Protein AF-A0A6J4P9D3-F1 (afdb_monomer)

Secondary structure (DSSP, 8-state):
--THHHHHHHHHHHHH-GGG--HHHHHHHHTT---HHHHHHHHHHHHHHHHHHHHHHHHHHHHHHHHHSPPPP----

InterPro domains:
  IPR029032 AhpD-like [G3DSA:1.20.1290.10] (1-68)
  IPR029032 AhpD-like [SSF69118] (5-60)

Sequence (77 aa):
PAPARPAARLALRTALAPHRVDDATVAAFRARRPDPADLVTVTAWASLSAARARTRRAAAAWPALVASARPVPRRAS

Foldseek 3Di:
DDLCVLLVVLLVCLLPPVVPDDPVSVVSNCVSVVDPVSVVVSSVVSPVVSVVVVVVVCVVCVVVVVVPDDDDDDDDD

Organism: NCBI:txid211455

Nearest PDB structures (foldseek):
  2prr-assembly1_E  TM=6.245E-01  e=2.279E-01  Cupriavidus pinatubonensis JMP134
  3c1l-assembly1_B  TM=6.053E-01  e=7.790E-01  Mesorhizobium japonicum MAFF 303099
  6k40-assembly3_C  TM=6.507E-01  e=1.274E+00  Deinococcus radiodurans R1 = ATCC 13939 = DSM 20539

Structure (mmCIF, N/CA/C/O backbone):
data_AF-A0A6J4P9D3-F1
#
_entry.id   AF-A0A6J4P9D3-F1
#
loop_
_atom_site.group_PDB
_atom_site.id
_atom_site.type_symbol
_atom_site.label_atom_id
_atom_site.label_alt_id
_atom_site.label_comp_id
_atom_site.label_asym_id
_atom_site.label_entity_id
_atom_site.label_seq_id
_atom_site.pdbx_PDB_ins_code
_atom_site.Cartn_x
_atom_site.Cartn_y
_atom_site.Cartn_z
_atom_site.occupancy
_atom_site.B_iso_or_equiv
_atom_site.auth_seq_id
_atom_site.auth_comp_id
_atom_site.auth_asym_id
_atom_site.auth_atom_id
_atom_site.pdbx_PDB_model_num
ATOM 1 N N . PRO A 1 1 ? -7.471 -17.308 11.502 1.00 54.44 1 PRO A N 1
ATOM 2 C CA . PRO A 1 1 ? -6.927 -16.462 10.404 1.00 54.44 1 PRO A CA 1
ATOM 3 C C . PRO A 1 1 ? -5.621 -15.769 10.835 1.00 54.44 1 PRO A C 1
ATOM 5 O O . PRO A 1 1 ? -5.618 -15.083 11.855 1.00 54.44 1 PRO A O 1
ATOM 8 N N . ALA A 1 2 ? -4.522 -15.959 10.090 1.00 61.38 2 ALA A N 1
ATOM 9 C CA . ALA A 1 2 ? -3.204 -15.448 10.478 1.00 61.38 2 ALA A CA 1
ATOM 10 C C . ALA A 1 2 ? -3.193 -13.901 10.528 1.00 61.38 2 ALA A C 1
ATOM 12 O O . ALA A 1 2 ? -3.477 -13.264 9.508 1.00 61.38 2 ALA A O 1
ATOM 13 N N . PRO A 1 3 ? -2.887 -13.276 11.679 1.00 62.00 3 PRO A N 1
ATOM 14 C CA . PRO A 1 3 ? -2.933 -11.820 11.863 1.00 62.00 3 PRO A CA 1
ATOM 15 C C . PRO A 1 3 ? -2.024 -11.030 10.905 1.00 62.00 3 PRO A C 1
ATOM 17 O O . PRO A 1 3 ? -2.279 -9.856 10.667 1.00 62.00 3 PRO A O 1
ATOM 20 N N . ALA A 1 4 ? -1.034 -11.672 10.275 1.00 76.75 4 ALA A N 1
ATOM 21 C CA . ALA A 1 4 ? -0.155 -11.058 9.278 1.00 76.75 4 ALA A CA 1
ATOM 22 C C . ALA A 1 4 ? -0.831 -10.753 7.922 1.00 76.75 4 ALA A C 1
ATOM 24 O O . ALA A 1 4 ? -0.314 -9.954 7.141 1.00 76.75 4 ALA A O 1
ATOM 25 N N . ARG A 1 5 ? -1.983 -11.368 7.610 1.00 86.12 5 ARG A N 1
ATOM 26 C CA . ARG A 1 5 ? -2.585 -11.306 6.262 1.00 86.12 5 ARG A CA 1
ATOM 27 C C . ARG A 1 5 ? -2.983 -9.883 5.819 1.00 86.12 5 ARG A C 1
ATOM 29 O O . ARG A 1 5 ? -2.680 -9.538 4.676 1.00 86.12 5 ARG A O 1
ATOM 36 N N . PRO A 1 6 ? -3.615 -9.042 6.665 1.00 92.06 6 PRO A N 1
ATOM 37 C CA . PRO A 1 6 ? -3.947 -7.663 6.294 1.00 92.06 6 PRO A CA 1
ATOM 38 C C . PRO A 1 6 ? -2.712 -6.776 6.094 1.00 92.06 6 PRO A C 1
ATOM 40 O O . PRO A 1 6 ? -2.645 -6.046 5.109 1.00 92.06 6 PRO A O 1
ATOM 43 N N . ALA A 1 7 ? -1.704 -6.900 6.965 1.00 93.19 7 ALA A N 1
ATOM 44 C CA . ALA A 1 7 ? -0.442 -6.166 6.848 1.00 93.19 7 ALA A CA 1
ATOM 45 C C . ALA A 1 7 ? 0.317 -6.524 5.563 1.00 93.19 7 ALA A C 1
ATOM 47 O O . ALA A 1 7 ? 0.721 -5.635 4.817 1.00 93.19 7 ALA A O 1
ATOM 48 N N . ALA A 1 8 ? 0.432 -7.819 5.252 1.00 94.31 8 ALA A N 1
ATOM 49 C CA . ALA A 1 8 ? 1.072 -8.282 4.024 1.00 94.31 8 ALA A CA 1
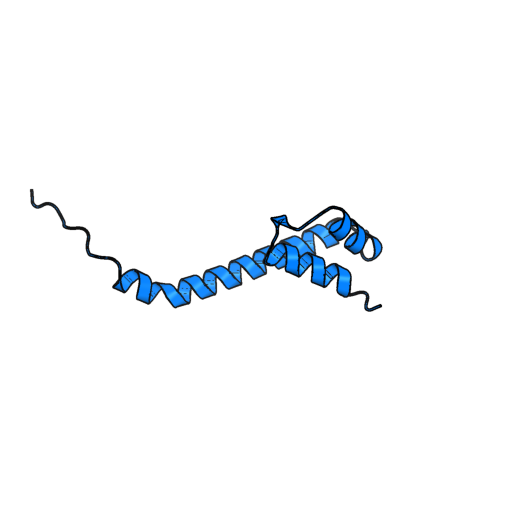ATOM 50 C C . ALA A 1 8 ? 0.329 -7.808 2.764 1.00 94.31 8 ALA A C 1
ATOM 52 O O . ALA A 1 8 ? 0.959 -7.378 1.799 1.00 94.31 8 ALA A O 1
ATOM 53 N N . ARG A 1 9 ? -1.013 -7.845 2.768 1.00 95.44 9 ARG A N 1
ATOM 54 C CA . ARG A 1 9 ? -1.825 -7.366 1.639 1.00 95.44 9 ARG A CA 1
ATOM 55 C C . ARG A 1 9 ? -1.646 -5.867 1.406 1.00 95.44 9 ARG A C 1
ATOM 57 O O . ARG A 1 9 ? -1.481 -5.470 0.253 1.00 95.44 9 ARG A O 1
ATOM 64 N N . LEU A 1 10 ? -1.676 -5.059 2.467 1.00 97.00 10 LEU A N 1
ATOM 65 C CA . LEU A 1 10 ? -1.440 -3.621 2.363 1.00 97.00 10 LEU A CA 1
ATOM 66 C C . LEU A 1 10 ? -0.035 -3.342 1.812 1.00 97.00 10 LEU A C 1
ATOM 68 O O . LEU A 1 10 ? 0.083 -2.651 0.805 1.00 97.00 10 LEU A O 1
ATOM 72 N N . ALA A 1 11 ? 1.006 -3.949 2.393 1.00 97.19 11 ALA A N 1
AT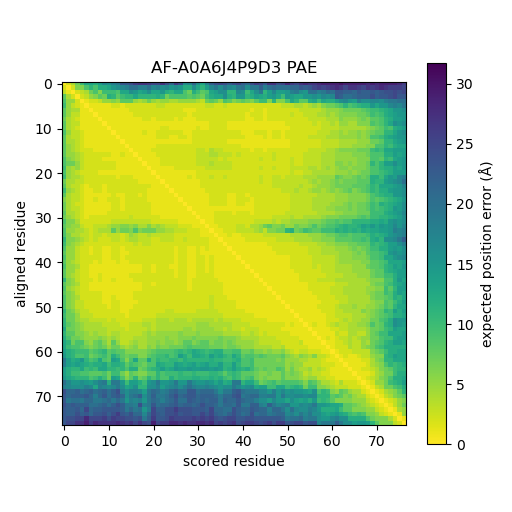OM 73 C CA . ALA A 1 11 ? 2.387 -3.776 1.939 1.00 97.19 11 ALA A CA 1
ATOM 74 C C . ALA A 1 11 ? 2.566 -4.142 0.454 1.00 97.19 11 ALA A C 1
ATOM 76 O O . ALA A 1 11 ? 3.178 -3.393 -0.309 1.00 97.19 11 ALA A O 1
ATOM 77 N N . LEU A 1 12 ? 1.988 -5.266 0.017 1.00 96.31 12 LEU A N 1
ATOM 78 C CA . LEU A 1 12 ? 2.059 -5.712 -1.375 1.00 96.31 12 LEU A CA 1
ATOM 79 C C . LEU A 1 12 ? 1.368 -4.728 -2.330 1.00 96.31 12 LEU A C 1
ATOM 81 O O . LEU A 1 12 ? 1.925 -4.395 -3.377 1.00 96.31 12 LEU A O 1
ATOM 85 N N . ARG A 1 13 ? 0.171 -4.243 -1.969 1.00 97.62 13 ARG A N 1
ATOM 86 C CA . ARG A 1 13 ? -0.558 -3.245 -2.766 1.00 97.62 13 ARG A CA 1
ATOM 87 C C . ARG A 1 13 ? 0.221 -1.937 -2.845 1.00 97.62 13 ARG A C 1
ATOM 89 O O . ARG A 1 13 ? 0.429 -1.452 -3.949 1.00 97.62 13 ARG A O 1
ATOM 96 N N . THR A 1 14 ? 0.735 -1.421 -1.731 1.00 98.25 14 THR A N 1
ATOM 97 C CA . THR A 1 14 ? 1.581 -0.217 -1.730 1.00 98.25 14 THR A CA 1
ATOM 98 C C . THR A 1 14 ? 2.803 -0.375 -2.640 1.00 98.25 14 THR A C 1
ATOM 100 O O . THR A 1 14 ? 3.123 0.534 -3.401 1.00 98.25 14 THR A O 1
ATOM 103 N N . ALA A 1 15 ? 3.463 -1.537 -2.618 1.00 97.94 15 ALA A N 1
ATOM 104 C CA . ALA A 1 15 ? 4.668 -1.773 -3.410 1.00 97.94 15 ALA A CA 1
ATOM 105 C C . ALA A 1 15 ? 4.403 -1.913 -4.924 1.00 97.94 15 ALA A C 1
ATOM 107 O O . ALA A 1 15 ? 5.188 -1.410 -5.736 1.00 97.94 15 ALA A O 1
ATOM 108 N N . LEU A 1 16 ? 3.332 -2.617 -5.314 1.00 97.50 16 LEU A N 1
ATOM 109 C CA . LEU A 1 16 ? 3.115 -3.053 -6.702 1.00 97.50 16 LEU A CA 1
ATOM 110 C C . LEU A 1 16 ? 1.950 -2.357 -7.412 1.00 97.50 16 LEU A C 1
ATOM 112 O O . LEU A 1 16 ? 1.989 -2.197 -8.629 1.00 97.50 16 LEU A O 1
ATOM 116 N N . ALA A 1 17 ? 0.923 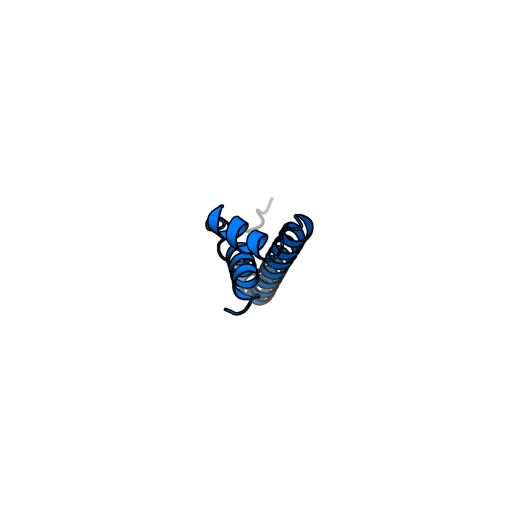-1.945 -6.675 1.00 97.06 17 ALA A N 1
ATOM 117 C CA . ALA A 1 17 ? -0.299 -1.363 -7.218 1.00 97.06 17 ALA A CA 1
ATOM 118 C C . ALA A 1 17 ? -0.871 -0.299 -6.260 1.00 97.06 17 ALA A C 1
ATOM 120 O O . ALA A 1 17 ? -1.973 -0.481 -5.739 1.00 97.06 17 ALA A O 1
ATOM 121 N N . PRO A 1 18 ? -0.147 0.810 -6.000 1.00 95.94 18 PRO A N 1
ATOM 122 C CA . PRO A 1 18 ? -0.560 1.808 -5.009 1.00 95.94 18 PRO A CA 1
ATOM 123 C C . PRO A 1 18 ? -1.936 2.422 -5.316 1.00 95.94 18 PRO A C 1
ATOM 125 O O . PRO A 1 18 ? -2.687 2.721 -4.399 1.00 95.94 18 PRO A O 1
ATOM 128 N N . HIS A 1 19 ? -2.326 2.493 -6.594 1.00 95.88 19 HIS A N 1
ATOM 129 C CA . HIS A 1 19 ? -3.659 2.919 -7.047 1.00 95.88 19 HIS A CA 1
ATOM 130 C C . HIS A 1 19 ? -4.806 1.959 -6.658 1.00 95.88 19 HIS A C 1
ATOM 132 O O . HIS A 1 19 ? -5.970 2.266 -6.889 1.00 95.88 19 HIS A O 1
ATOM 138 N N . ARG A 1 20 ? -4.495 0.76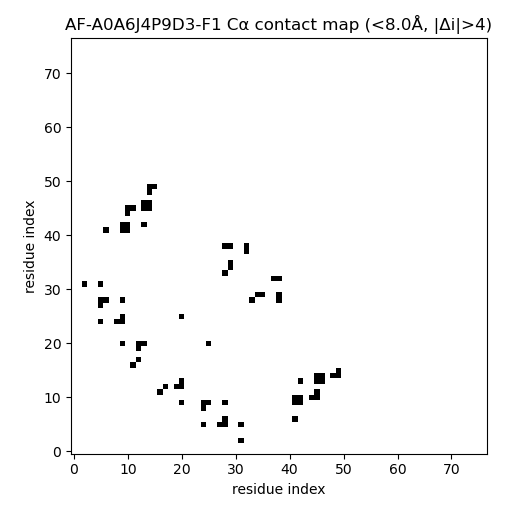9 -6.126 1.00 96.38 20 ARG A N 1
ATOM 139 C CA . ARG A 1 20 ? -5.462 -0.213 -5.600 1.00 96.38 20 ARG A CA 1
ATOM 140 C C . ARG A 1 20 ? -5.536 -0.207 -4.073 1.00 96.38 20 ARG A C 1
ATOM 142 O O . ARG A 1 20 ? -6.170 -1.094 -3.505 1.00 96.38 20 ARG A O 1
ATOM 149 N N . VAL A 1 21 ? -4.845 0.713 -3.399 1.00 96.75 21 VAL A N 1
ATOM 150 C CA . VAL A 1 21 ? -5.044 0.933 -1.964 1.00 96.75 21 VAL A CA 1
ATOM 151 C C . VAL A 1 21 ? -6.355 1.696 -1.799 1.00 96.75 21 VAL A C 1
ATOM 153 O O . VAL A 1 21 ? -6.506 2.790 -2.328 1.00 96.75 21 VAL A O 1
ATOM 156 N N . ASP A 1 22 ? -7.297 1.075 -1.100 1.00 96.12 22 ASP A N 1
ATOM 157 C CA . ASP A 1 22 ? -8.653 1.566 -0.864 1.00 96.12 22 ASP A CA 1
ATOM 158 C C . ASP A 1 22 ? -8.966 1.585 0.643 1.00 96.12 22 ASP A C 1
ATOM 160 O O . ASP A 1 22 ? -8.235 1.005 1.460 1.00 96.12 22 ASP A O 1
ATOM 164 N N . ASP A 1 23 ? -10.077 2.226 1.012 1.00 96.81 23 ASP A N 1
ATOM 165 C CA . ASP A 1 23 ? -10.512 2.354 2.408 1.00 96.81 23 ASP A CA 1
ATOM 166 C C . ASP A 1 23 ? -10.725 0.995 3.079 1.00 96.81 23 ASP A C 1
ATOM 168 O O . ASP A 1 23 ? -10.380 0.813 4.247 1.00 96.81 23 ASP A O 1
ATOM 172 N N . ALA A 1 24 ? -11.214 0.000 2.333 1.00 95.69 24 ALA A N 1
ATOM 173 C CA . ALA A 1 24 ? -11.407 -1.356 2.837 1.00 95.69 24 ALA A CA 1
ATOM 174 C C . ALA A 1 24 ? -10.076 -2.016 3.243 1.00 95.69 24 ALA A C 1
ATOM 176 O O . ALA A 1 24 ? -9.995 -2.692 4.271 1.00 95.69 24 ALA A O 1
ATOM 177 N N . THR A 1 25 ? -9.007 -1.800 2.472 1.00 94.94 25 THR A N 1
ATOM 178 C CA . THR A 1 25 ? -7.662 -2.301 2.794 1.00 94.94 25 THR A CA 1
ATOM 179 C C . THR A 1 25 ? -7.108 -1.628 4.044 1.00 94.94 25 THR A C 1
ATOM 181 O O . THR A 1 25 ? -6.536 -2.308 4.901 1.00 94.94 25 THR A O 1
ATOM 184 N N . VAL A 1 26 ? -7.291 -0.310 4.170 1.00 95.94 26 VAL A N 1
ATOM 185 C CA . VAL A 1 26 ? -6.839 0.460 5.338 1.00 95.94 26 VAL A CA 1
ATOM 186 C C . VAL A 1 26 ? -7.621 0.056 6.588 1.00 95.94 26 VAL A C 1
ATOM 188 O O . VAL A 1 26 ? -7.017 -0.195 7.631 1.00 95.94 26 VAL A O 1
ATOM 191 N N . ALA A 1 27 ? -8.942 -0.095 6.487 1.00 96.50 27 ALA A N 1
ATOM 192 C CA . ALA A 1 27 ? -9.795 -0.549 7.581 1.00 96.50 27 ALA A CA 1
ATOM 193 C C . ALA A 1 27 ? -9.422 -1.966 8.047 1.00 96.50 27 ALA A C 1
ATOM 195 O O . ALA A 1 27 ? -9.275 -2.206 9.246 1.00 96.50 27 ALA A O 1
ATOM 196 N N . ALA A 1 28 ? -9.178 -2.896 7.116 1.00 94.94 28 ALA A N 1
ATOM 197 C CA . ALA A 1 28 ? -8.763 -4.261 7.445 1.00 94.94 28 ALA A CA 1
ATOM 198 C C . ALA A 1 28 ? -7.392 -4.323 8.144 1.00 94.94 28 ALA A C 1
ATOM 200 O O . ALA A 1 28 ? -7.170 -5.192 8.992 1.00 94.94 28 ALA A O 1
ATOM 201 N N . PHE A 1 29 ? -6.468 -3.419 7.799 1.00 95.38 29 PHE A N 1
ATOM 202 C CA . PHE A 1 29 ? -5.204 -3.259 8.518 1.00 95.38 29 PHE A CA 1
ATOM 203 C C . PHE A 1 29 ? -5.433 -2.697 9.927 1.00 95.38 29 PHE A C 1
ATOM 205 O O . PHE A 1 29 ? -4.997 -3.303 10.908 1.00 95.38 29 PHE A O 1
ATOM 212 N N . ARG A 1 30 ? -6.182 -1.592 10.033 1.00 95.31 30 ARG A N 1
ATOM 213 C CA . ARG A 1 30 ? -6.459 -0.900 11.301 1.00 95.31 30 ARG A CA 1
ATOM 214 C C . ARG A 1 30 ? -7.208 -1.760 12.315 1.00 95.31 30 ARG A C 1
ATOM 216 O O . ARG A 1 30 ? -6.907 -1.689 13.500 1.00 95.31 30 ARG A O 1
ATOM 223 N N . ALA A 1 31 ? -8.089 -2.650 11.858 1.00 95.25 31 ALA A N 1
ATOM 224 C CA . ALA A 1 31 ? -8.775 -3.621 12.714 1.00 95.25 31 ALA A CA 1
ATOM 225 C C . ALA A 1 31 ? -7.818 -4.574 13.465 1.00 95.25 31 ALA A C 1
ATOM 227 O O . ALA A 1 31 ? -8.209 -5.198 14.447 1.00 95.25 31 ALA A O 1
ATOM 228 N N . ARG A 1 32 ? -6.566 -4.718 13.002 1.00 92.44 32 ARG A N 1
ATOM 229 C CA . ARG A 1 32 ? -5.510 -5.507 13.663 1.00 92.44 32 ARG A CA 1
ATOM 230 C C . ARG A 1 32 ? -4.414 -4.644 14.294 1.00 92.44 32 ARG A C 1
ATOM 232 O O . ARG A 1 32 ? -3.745 -5.116 15.208 1.00 92.44 32 ARG A O 1
ATOM 239 N N . ARG A 1 33 ? -4.185 -3.441 13.763 1.00 89.69 33 ARG A N 1
ATOM 240 C CA . ARG A 1 33 ? -3.132 -2.491 14.152 1.00 89.69 33 ARG A CA 1
ATOM 241 C C . ARG A 1 33 ? -3.727 -1.076 14.177 1.00 89.69 33 ARG A C 1
ATOM 243 O O . ARG A 1 33 ? -3.687 -0.395 13.154 1.00 89.69 33 ARG A O 1
ATOM 250 N N . PRO A 1 34 ? -4.351 -0.661 15.292 1.00 88.31 34 PRO A N 1
ATOM 251 C CA . PRO A 1 34 ? -5.109 0.589 15.341 1.00 88.31 34 PRO A CA 1
ATOM 252 C C . PRO A 1 34 ? -4.220 1.838 15.334 1.00 88.31 34 PRO A C 1
ATOM 254 O O . PRO A 1 34 ? -4.709 2.910 14.986 1.00 88.31 34 PRO A O 1
ATOM 257 N N . ASP A 1 35 ? -2.938 1.706 15.687 1.00 95.44 35 ASP A N 1
ATOM 258 C CA . ASP A 1 35 ? -1.999 2.823 15.723 1.00 95.44 35 ASP A CA 1
ATOM 259 C C . ASP A 1 35 ? -1.766 3.396 14.306 1.00 95.44 35 ASP A C 1
ATOM 261 O O . ASP A 1 35 ? -1.316 2.678 13.403 1.00 95.44 35 ASP A O 1
ATOM 265 N N . PRO A 1 36 ? -2.045 4.691 14.071 1.00 93.00 36 PRO A N 1
ATOM 266 C CA . PRO A 1 36 ? -1.722 5.356 12.813 1.00 93.00 36 PRO A CA 1
ATOM 267 C C . PRO A 1 36 ? -0.242 5.253 12.415 1.00 93.00 36 PRO A C 1
ATOM 269 O O . PRO A 1 36 ? 0.060 5.199 11.219 1.00 93.00 36 PRO A O 1
ATOM 272 N N . ALA A 1 37 ? 0.679 5.195 13.381 1.00 96.75 37 ALA A N 1
ATOM 273 C CA . ALA A 1 37 ? 2.109 5.064 13.123 1.00 96.75 37 ALA A CA 1
ATOM 274 C C . ALA A 1 37 ? 2.460 3.722 12.459 1.00 96.75 37 ALA A C 1
ATOM 276 O O . ALA A 1 37 ? 3.323 3.681 11.577 1.00 96.75 37 ALA A O 1
ATOM 277 N N . ASP A 1 38 ? 1.751 2.640 12.793 1.00 96.06 38 ASP A N 1
ATOM 278 C CA . ASP A 1 38 ? 1.934 1.331 12.153 1.00 96.06 38 ASP A CA 1
ATOM 279 C C . ASP A 1 38 ? 1.585 1.384 10.656 1.00 96.06 38 ASP A C 1
ATOM 281 O O . ASP A 1 38 ? 2.266 0.776 9.823 1.00 96.06 38 ASP A O 1
ATOM 285 N N . LEU A 1 39 ? 0.544 2.147 10.294 1.00 96.00 39 LEU A N 1
ATOM 286 C CA . LEU A 1 39 ? 0.113 2.329 8.905 1.00 96.00 39 LEU A CA 1
ATOM 287 C C . LEU A 1 39 ? 1.161 3.097 8.088 1.00 96.00 39 LEU A C 1
ATOM 289 O O . LEU A 1 39 ? 1.500 2.704 6.967 1.00 96.00 39 LEU A O 1
ATOM 293 N N . VAL A 1 40 ? 1.698 4.179 8.651 1.00 97.06 40 VAL A N 1
ATOM 294 C CA . VAL A 1 40 ? 2.782 4.950 8.024 1.00 97.06 40 VAL A CA 1
ATOM 295 C C . VAL A 1 40 ? 4.031 4.083 7.880 1.00 97.06 40 VAL A C 1
ATOM 297 O O . VAL A 1 40 ? 4.637 4.036 6.813 1.00 97.06 40 VAL A O 1
ATOM 300 N N . THR A 1 41 ? 4.381 3.326 8.917 1.00 97.62 41 THR A N 1
ATOM 301 C CA . THR A 1 41 ? 5.580 2.483 8.934 1.00 97.62 41 THR A CA 1
ATOM 302 C C . THR A 1 41 ? 5.540 1.414 7.842 1.00 97.62 41 THR A C 1
ATOM 304 O O . THR A 1 41 ? 6.491 1.279 7.066 1.00 97.62 41 THR A O 1
ATOM 307 N N . VAL A 1 42 ? 4.431 0.674 7.722 1.00 97.19 42 VAL A N 1
ATOM 308 C CA . VAL A 1 42 ? 4.317 -0.396 6.717 1.00 97.19 42 VAL A CA 1
ATOM 309 C C . VAL A 1 42 ? 4.302 0.154 5.288 1.00 97.19 42 VAL A C 1
ATOM 311 O O . VAL A 1 42 ? 4.914 -0.434 4.393 1.00 97.19 42 VAL A O 1
ATOM 314 N N . THR A 1 43 ? 3.657 1.301 5.061 1.00 97.62 43 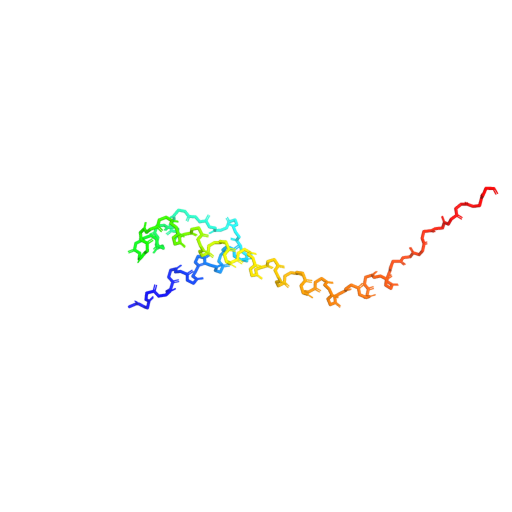THR A N 1
ATOM 315 C CA . THR A 1 43 ? 3.588 1.928 3.732 1.00 97.62 43 THR A CA 1
ATOM 316 C C . THR A 1 43 ? 4.921 2.556 3.325 1.00 97.62 43 THR A C 1
ATOM 318 O O . THR A 1 43 ? 5.347 2.391 2.176 1.00 97.62 43 THR A O 1
ATOM 321 N N . ALA A 1 44 ? 5.633 3.190 4.262 1.00 98.25 44 ALA A N 1
ATOM 322 C CA . ALA A 1 44 ? 6.979 3.711 4.049 1.00 98.25 44 ALA A CA 1
ATOM 323 C C . ALA A 1 44 ? 7.964 2.584 3.709 1.00 98.25 44 ALA A C 1
ATOM 325 O O . ALA A 1 44 ? 8.673 2.657 2.701 1.00 98.25 44 ALA A O 1
ATOM 326 N N . TRP A 1 45 ? 7.961 1.497 4.489 1.00 98.00 45 TRP A N 1
ATOM 327 C CA . TRP A 1 45 ? 8.825 0.345 4.234 1.00 98.00 45 TRP A CA 1
ATOM 328 C C . TRP A 1 45 ? 8.526 -0.321 2.884 1.00 98.00 45 TRP A C 1
ATOM 330 O O . TRP A 1 45 ? 9.453 -0.630 2.128 1.00 98.00 45 TRP A O 1
ATOM 340 N N . ALA A 1 46 ? 7.247 -0.503 2.542 1.00 98.25 46 ALA A N 1
ATOM 341 C CA . ALA A 1 46 ? 6.839 -1.077 1.261 1.00 98.25 46 ALA A CA 1
ATOM 342 C C . ALA A 1 46 ? 7.294 -0.213 0.072 1.00 98.25 46 ALA A C 1
ATOM 344 O O . ALA A 1 46 ? 7.855 -0.731 -0.896 1.00 98.25 46 ALA A O 1
ATOM 345 N N . SER A 1 47 ? 7.116 1.107 0.169 1.00 98.19 47 SER A N 1
ATOM 346 C CA . SER A 1 47 ? 7.524 2.067 -0.864 1.00 98.19 47 SER A CA 1
ATOM 347 C C . SER A 1 47 ? 9.039 2.081 -1.057 1.00 98.19 47 SER A C 1
ATOM 349 O O . SER A 1 47 ? 9.529 1.984 -2.184 1.00 98.19 47 SER A O 1
ATOM 351 N N . LEU A 1 48 ? 9.794 2.117 0.043 1.00 98.38 48 LEU A N 1
ATOM 352 C CA . LEU A 1 48 ? 11.253 2.073 0.022 1.00 98.38 48 LEU A CA 1
ATOM 353 C C . LEU A 1 48 ? 11.777 0.754 -0.567 1.00 98.38 48 LEU A C 1
ATOM 355 O O . LEU A 1 48 ? 12.720 0.749 -1.361 1.00 98.38 48 LEU A O 1
ATOM 359 N N . SER A 1 49 ? 11.149 -0.369 -0.220 1.00 97.94 49 SER A N 1
ATOM 360 C CA . SER A 1 49 ? 11.482 -1.686 -0.773 1.00 97.94 49 SER A CA 1
ATOM 361 C C . SER A 1 49 ? 11.219 -1.746 -2.279 1.00 97.94 49 SER A C 1
ATOM 363 O O . SER A 1 49 ? 12.071 -2.215 -3.039 1.00 97.94 49 SER A O 1
ATOM 365 N N . ALA A 1 50 ? 10.087 -1.200 -2.736 1.00 97.75 50 ALA A N 1
ATOM 366 C CA . ALA A 1 50 ? 9.755 -1.108 -4.154 1.00 97.75 50 ALA A CA 1
ATOM 367 C C . ALA A 1 50 ? 10.734 -0.204 -4.922 1.00 97.75 50 ALA A C 1
ATOM 369 O O . ALA A 1 50 ? 11.170 -0.569 -6.017 1.00 97.75 50 ALA A O 1
ATOM 370 N N . ALA A 1 51 ? 11.120 0.941 -4.349 1.00 97.44 51 ALA A N 1
ATOM 371 C CA . ALA A 1 51 ? 12.123 1.836 -4.921 1.00 97.44 51 ALA A CA 1
ATOM 372 C C . ALA A 1 51 ? 13.471 1.120 -5.084 1.00 97.44 51 ALA A C 1
ATOM 374 O O . ALA A 1 51 ? 13.991 1.044 -6.194 1.00 97.44 51 ALA A O 1
ATOM 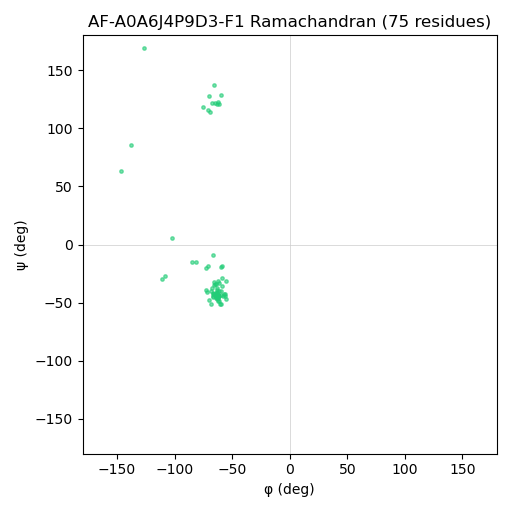375 N N . ARG A 1 52 ? 13.977 0.475 -4.024 1.00 97.12 52 ARG A N 1
ATOM 376 C CA . ARG A 1 52 ? 15.224 -0.311 -4.076 1.00 97.12 52 ARG A CA 1
ATOM 377 C C . ARG A 1 52 ? 15.172 -1.415 -5.130 1.00 97.12 52 ARG A C 1
ATOM 379 O O . ARG A 1 52 ? 16.134 -1.597 -5.874 1.00 97.12 52 ARG A O 1
ATOM 386 N N . ALA A 1 53 ? 14.056 -2.135 -5.229 1.00 95.81 53 ALA A N 1
ATOM 387 C CA . ALA A 1 53 ? 13.882 -3.182 -6.231 1.00 95.81 53 ALA A CA 1
ATOM 388 C C . ALA A 1 53 ? 13.858 -2.635 -7.670 1.00 95.81 53 ALA A C 1
ATOM 390 O O . ALA A 1 53 ? 14.347 -3.307 -8.580 1.00 95.81 53 ALA A O 1
ATOM 391 N N . ARG A 1 54 ? 13.295 -1.438 -7.895 1.00 93.88 54 ARG A N 1
ATOM 392 C CA . ARG A 1 54 ? 13.337 -0.756 -9.201 1.00 93.88 54 ARG A CA 1
ATOM 393 C C . ARG A 1 54 ? 14.747 -0.273 -9.531 1.00 93.88 54 ARG A C 1
ATOM 395 O O . ARG A 1 54 ? 15.233 -0.578 -10.614 1.00 93.88 54 ARG A O 1
ATOM 402 N N . THR A 1 55 ? 15.424 0.391 -8.596 1.00 94.94 55 THR A N 1
ATOM 403 C CA . THR A 1 55 ? 16.796 0.883 -8.793 1.00 94.94 55 THR A CA 1
ATOM 404 C C . THR A 1 55 ? 17.763 -0.252 -9.108 1.00 94.94 55 THR A C 1
ATOM 406 O O . THR A 1 55 ? 18.539 -0.137 -10.047 1.00 94.94 55 THR A O 1
ATOM 409 N N . ARG A 1 56 ? 17.683 -1.386 -8.396 1.00 95.56 56 ARG A N 1
ATOM 410 C CA . ARG A 1 56 ? 18.515 -2.571 -8.685 1.00 95.56 56 ARG A CA 1
ATOM 411 C C . ARG A 1 56 ? 18.330 -3.082 -10.115 1.00 95.56 56 ARG A C 1
ATOM 413 O O . ARG A 1 56 ? 19.309 -3.384 -10.786 1.00 95.56 56 ARG A O 1
ATOM 420 N N . ARG A 1 57 ? 17.082 -3.155 -10.589 1.00 90.12 57 ARG A N 1
ATOM 421 C CA . ARG A 1 57 ? 16.775 -3.573 -11.966 1.00 90.12 57 ARG A CA 1
ATOM 422 C C . ARG A 1 57 ? 17.289 -2.571 -12.997 1.00 90.12 57 ARG A C 1
ATOM 424 O O . ARG A 1 57 ? 17.870 -2.984 -13.992 1.00 90.12 57 ARG A O 1
ATOM 431 N N . ALA A 1 58 ? 17.120 -1.275 -12.740 1.00 90.69 58 ALA A N 1
ATOM 432 C CA . ALA A 1 58 ? 17.648 -0.226 -13.606 1.00 90.69 58 ALA A CA 1
ATOM 433 C C . ALA A 1 58 ? 19.183 -0.275 -13.686 1.00 90.69 58 ALA A C 1
ATOM 435 O O . ALA A 1 58 ? 19.735 -0.218 -14.778 1.00 90.69 58 ALA A O 1
ATOM 436 N N . ALA A 1 59 ? 19.865 -0.464 -12.552 1.00 92.25 59 ALA A N 1
ATOM 437 C CA . ALA A 1 59 ? 21.319 -0.599 -12.503 1.00 92.25 59 ALA A CA 1
ATOM 438 C C . ALA A 1 59 ? 21.818 -1.816 -13.301 1.00 92.25 59 ALA A C 1
ATOM 440 O O . ALA A 1 59 ? 22.799 -1.705 -14.027 1.00 92.25 59 ALA A O 1
ATOM 441 N N . ALA A 1 60 ? 21.115 -2.951 -13.231 1.00 91.75 60 ALA A N 1
ATOM 442 C CA . ALA A 1 60 ? 21.449 -4.133 -14.028 1.00 91.75 60 ALA A CA 1
ATOM 443 C C . ALA A 1 60 ? 21.253 -3.914 -15.543 1.00 91.75 60 ALA A C 1
ATOM 445 O O . ALA A 1 60 ? 21.997 -4.470 -16.344 1.00 91.75 60 ALA A O 1
ATOM 446 N N . ALA A 1 61 ? 20.276 -3.093 -15.940 1.00 90.56 61 ALA A N 1
ATOM 447 C CA . ALA A 1 61 ? 20.000 -2.773 -17.343 1.00 90.56 61 ALA A CA 1
ATOM 448 C C . ALA A 1 61 ? 20.868 -1.627 -17.899 1.00 90.56 61 ALA A C 1
ATOM 450 O O . ALA A 1 61 ? 20.945 -1.446 -19.115 1.00 90.56 61 ALA A O 1
ATOM 451 N N . TRP A 1 62 ? 21.521 -0.854 -17.026 1.00 86.62 62 TRP A N 1
ATOM 452 C CA . TRP A 1 62 ? 22.262 0.355 -17.389 1.00 86.62 62 TRP A CA 1
ATOM 453 C C . TRP A 1 62 ? 23.334 0.138 -18.472 1.00 86.62 62 TRP A C 1
ATOM 455 O O . TRP A 1 62 ? 23.328 0.898 -19.441 1.00 86.62 62 TRP A O 1
ATOM 465 N N . PRO A 1 63 ? 24.201 -0.895 -18.406 1.00 92.38 63 PRO A N 1
ATOM 466 C CA . PRO A 1 63 ? 25.226 -1.096 -19.433 1.00 92.38 63 PRO A CA 1
ATOM 467 C C . PRO A 1 63 ? 24.643 -1.298 -20.838 1.00 92.38 63 PRO A C 1
ATOM 469 O O . PRO A 1 63 ? 25.155 -0.739 -21.805 1.00 92.38 63 PRO A O 1
ATOM 472 N N . ALA A 1 64 ? 23.541 -2.048 -20.954 1.00 88.06 64 ALA A N 1
ATOM 473 C CA . ALA A 1 64 ? 22.878 -2.297 -22.233 1.00 88.06 64 ALA A CA 1
ATOM 474 C C . ALA A 1 64 ? 22.228 -1.024 -22.800 1.00 88.06 64 ALA A C 1
ATOM 476 O O . ALA A 1 64 ? 22.330 -0.755 -23.996 1.00 88.06 64 ALA A O 1
ATOM 477 N N . LEU A 1 65 ? 21.611 -0.210 -21.936 1.00 85.38 65 LEU A N 1
ATOM 478 C CA . LEU A 1 65 ? 21.028 1.075 -22.328 1.00 85.38 65 LEU A CA 1
ATOM 479 C C . LEU A 1 65 ? 22.096 2.037 -22.859 1.00 85.38 65 LEU A C 1
ATOM 481 O O . LEU A 1 65 ? 21.909 2.619 -23.927 1.00 85.38 65 LEU A O 1
ATOM 485 N N . VAL A 1 66 ? 23.233 2.152 -22.167 1.00 88.94 66 VAL A N 1
ATOM 486 C CA . VAL A 1 66 ? 24.361 2.988 -22.611 1.00 88.94 66 VAL A CA 1
ATOM 487 C C . VAL A 1 66 ? 24.928 2.494 -23.942 1.00 88.94 66 VAL A C 1
ATOM 489 O O . VAL A 1 66 ? 25.147 3.304 -24.835 1.00 88.94 66 VAL A O 1
ATOM 492 N N . ALA A 1 67 ? 25.105 1.181 -24.115 1.00 88.31 67 ALA A N 1
ATOM 493 C CA . ALA A 1 67 ? 25.589 0.613 -25.375 1.00 88.31 67 ALA A CA 1
ATOM 494 C C . ALA A 1 67 ? 24.633 0.872 -26.557 1.00 88.31 67 ALA A C 1
ATOM 496 O O . ALA A 1 67 ? 25.076 1.018 -27.693 1.00 88.31 67 ALA A O 1
ATOM 497 N N . SER A 1 68 ? 23.323 0.949 -26.293 1.00 87.62 68 SER A N 1
ATOM 498 C CA . SER A 1 68 ? 22.304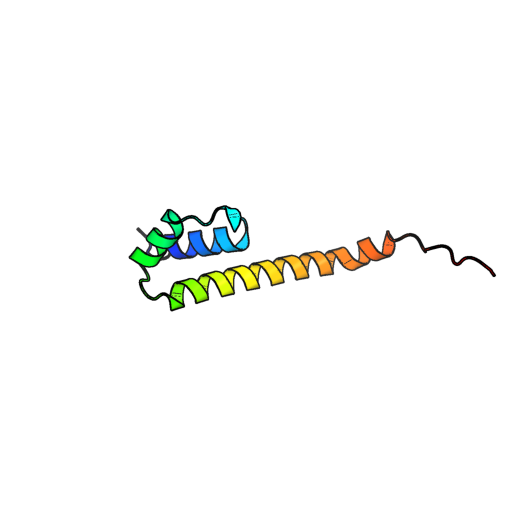 1.243 -27.309 1.00 87.62 68 SER A CA 1
ATOM 499 C C . SER A 1 68 ? 22.146 2.733 -27.639 1.00 87.62 68 SER A C 1
ATOM 501 O O . SER A 1 68 ? 21.534 3.075 -28.655 1.00 87.62 68 SER A O 1
ATOM 503 N N . ALA A 1 69 ? 22.685 3.631 -26.809 1.00 88.31 69 ALA A N 1
ATOM 504 C CA . ALA A 1 69 ? 22.621 5.062 -27.062 1.00 88.31 69 ALA A CA 1
ATOM 505 C C . ALA A 1 69 ? 23.513 5.411 -28.264 1.00 88.31 69 ALA A C 1
ATOM 507 O O . ALA A 1 69 ? 24.737 5.288 -28.211 1.00 88.31 69 ALA A O 1
ATOM 508 N N . ARG A 1 70 ? 22.906 5.856 -29.372 1.00 79.50 70 ARG A N 1
ATOM 509 C CA . ARG A 1 70 ? 23.676 6.356 -30.519 1.00 79.50 70 ARG A CA 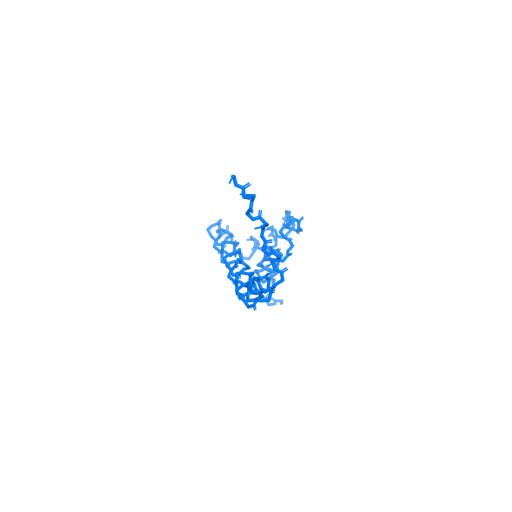1
ATOM 510 C C . ARG A 1 70 ? 24.411 7.641 -30.118 1.00 79.50 70 ARG A C 1
ATOM 512 O O . ARG A 1 70 ? 23.797 8.501 -29.484 1.00 79.50 70 ARG A O 1
ATOM 519 N N . PRO A 1 71 ? 25.686 7.812 -30.509 1.00 79.62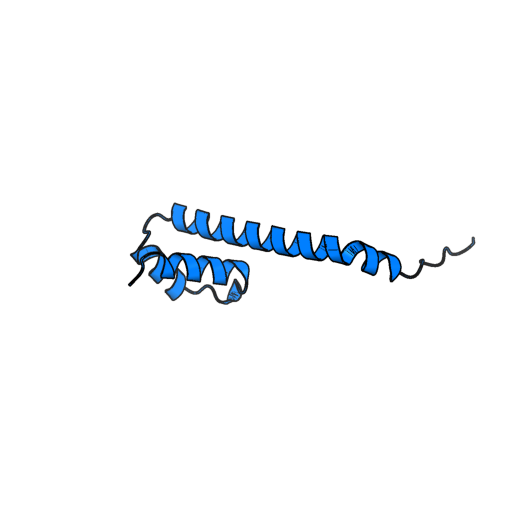 71 PRO A N 1
ATOM 520 C CA . PRO A 1 71 ? 26.397 9.056 -30.259 1.00 79.62 71 PRO A CA 1
ATOM 521 C C . PRO A 1 71 ? 25.660 10.215 -30.940 1.00 79.62 71 PRO A C 1
ATOM 523 O O . PRO A 1 71 ? 25.331 10.144 -32.126 1.00 79.62 71 PRO A O 1
ATOM 526 N N . VAL A 1 72 ? 25.384 11.279 -30.182 1.00 81.12 72 VAL A N 1
ATOM 527 C CA . VAL A 1 72 ? 24.807 12.511 -30.733 1.00 81.12 72 VAL A CA 1
ATOM 528 C C . VAL A 1 72 ? 25.867 13.148 -31.639 1.00 81.12 72 VAL A C 1
ATOM 530 O O . VAL A 1 72 ? 26.970 13.422 -31.156 1.00 81.12 72 VAL A O 1
ATOM 533 N N . PRO A 1 73 ? 25.592 13.371 -32.938 1.00 78.62 73 PRO A N 1
ATOM 534 C CA . PRO A 1 73 ? 26.576 13.953 -33.840 1.00 78.62 73 PRO A CA 1
ATOM 535 C C . PRO A 1 73 ? 26.933 15.364 -33.365 1.00 78.62 73 PRO A C 1
ATOM 537 O O . PRO A 1 73 ? 26.065 16.231 -33.235 1.00 78.62 73 PRO A O 1
ATOM 540 N N . ARG A 1 74 ? 28.221 15.605 -33.099 1.00 83.12 74 ARG A N 1
ATOM 541 C CA . ARG A 1 74 ? 28.727 16.954 -32.828 1.00 83.12 74 ARG A CA 1
ATOM 542 C C . ARG A 1 74 ? 28.692 17.723 -34.146 1.00 83.12 74 ARG A C 1
ATOM 544 O O . ARG A 1 74 ? 29.381 17.339 -35.086 1.00 83.12 74 ARG A O 1
ATOM 551 N N . ARG A 1 75 ? 27.876 18.778 -34.232 1.00 78.31 75 ARG A N 1
ATOM 552 C CA . ARG A 1 75 ? 27.927 19.704 -35.372 1.00 78.31 75 ARG A CA 1
ATOM 553 C C . ARG A 1 75 ? 29.317 20.343 -35.396 1.00 78.31 75 ARG A C 1
ATOM 555 O O . ARG A 1 75 ? 29.720 20.935 -34.398 1.00 78.31 75 ARG A O 1
ATOM 562 N N . ALA A 1 76 ? 30.043 20.155 -36.495 1.00 76.81 76 ALA A N 1
ATOM 563 C CA . ALA A 1 76 ? 31.275 20.882 -36.763 1.00 76.81 76 ALA A CA 1
ATOM 564 C C . ALA A 1 76 ? 30.909 22.343 -37.065 1.00 76.81 76 ALA A C 1
ATOM 566 O O . ALA A 1 76 ? 30.001 22.583 -37.866 1.00 76.81 76 ALA A O 1
ATOM 567 N N . SER A 1 77 ? 31.561 23.268 -36.360 1.00 77.25 77 SER A N 1
ATOM 568 C CA . SER A 1 77 ? 31.512 24.710 -36.619 1.00 77.25 77 SER A CA 1
ATOM 569 C C . SER A 1 77 ? 32.569 25.103 -37.636 1.00 77.25 77 SER A C 1
ATOM 571 O O . SER A 1 77 ? 33.655 24.479 -37.594 1.00 77.25 77 SER A O 1
#

Solvent-accessible surface area (backbone atoms only — not comparable to full-atom values): 4528 Å² total; per-residue (Å²): 131,71,84,61,53,42,53,52,50,48,29,50,28,47,41,77,39,52,91,71,65,47,70,68,54,52,50,54,30,35,78,77,48,74,53,67,64,59,55,52,51,46,46,51,52,22,42,53,50,38,49,53,56,49,51,56,53,50,60,71,46,42,66,60,54,59,72,67,54,75,82,78,81,78,81,83,130

pLDDT: mean 91.3, std 8.81, range [54.44, 98.38]

Radius of gyration: 20.2 Å; Cα contacts (8 Å, |Δi|>4): 40; chains: 1; bounding box: 43×41×52 Å

Mean predicted aligned error: 6.58 Å